Protein AF-A0AAD5MNN0-F1 (afdb_monomer_lite)

Radius of gyration: 22.51 Å; chains: 1; bounding box: 63×76×30 Å

Foldseek 3Di:
DDDDDPPPPPPPPPPDPDPDPDPLLVVLLCQLQDPPHDPVSNVVSVVVCVVCVVVLCPDPCNVVSVVSVVVSVVVNVVPDDDDPPPPPPPD

Structure (mmCIF, N/CA/C/O backbone):
data_AF-A0AAD5MNN0-F1
#
_entry.id   AF-A0AAD5MNN0-F1
#
loop_
_atom_site.group_PDB
_atom_site.id
_atom_site.type_symbol
_atom_site.label_atom_id
_atom_site.label_alt_id
_atom_site.label_comp_id
_atom_site.label_asym_id
_atom_site.label_entity_id
_atom_site.label_seq_id
_atom_site.pdbx_PDB_ins_code
_atom_site.Cartn_x
_atom_site.Cartn_y
_atom_site.Cartn_z
_atom_site.occupancy
_atom_site.B_iso_or_equiv
_atom_site.auth_seq_id
_atom_site.auth_comp_id
_atom_site.auth_asym_id
_atom_site.auth_atom_id
_atom_site.pdbx_PDB_model_num
ATOM 1 N N . MET A 1 1 ? 32.779 -57.629 6.129 1.00 42.44 1 MET A N 1
ATOM 2 C CA . MET A 1 1 ? 31.795 -56.637 6.612 1.00 42.44 1 MET A CA 1
ATOM 3 C C . MET A 1 1 ? 32.277 -55.261 6.184 1.00 42.44 1 MET A C 1
ATOM 5 O O . MET A 1 1 ? 33.202 -54.743 6.787 1.00 42.44 1 MET A O 1
ATOM 9 N N . THR A 1 2 ? 31.734 -54.709 5.103 1.00 46.00 2 THR A N 1
ATOM 10 C CA . THR A 1 2 ? 32.107 -53.379 4.592 1.00 46.00 2 THR A CA 1
ATOM 11 C C . THR A 1 2 ? 30.824 -52.624 4.282 1.00 46.00 2 THR A C 1
ATOM 13 O O . THR A 1 2 ? 30.303 -52.697 3.171 1.00 46.00 2 THR A O 1
ATOM 16 N N . SER A 1 3 ? 30.279 -51.961 5.301 1.00 42.47 3 SER A N 1
ATOM 17 C CA . SER A 1 3 ? 29.143 -51.055 5.147 1.00 42.47 3 SER A CA 1
ATOM 18 C C . SER A 1 3 ? 29.622 -49.766 4.485 1.00 42.47 3 SER A C 1
ATOM 20 O O . SER A 1 3 ? 30.326 -48.969 5.100 1.00 42.47 3 SER A O 1
ATOM 22 N N . GLN A 1 4 ? 29.250 -49.577 3.219 1.00 46.56 4 GLN A N 1
ATOM 23 C CA . GLN A 1 4 ? 29.284 -48.279 2.555 1.00 46.56 4 GLN A CA 1
ATOM 24 C C . GLN A 1 4 ? 28.111 -47.447 3.076 1.00 46.56 4 GLN A C 1
ATOM 26 O O . GLN A 1 4 ? 26.952 -47.713 2.765 1.00 46.56 4 GLN A O 1
ATOM 31 N N . THR A 1 5 ? 28.417 -46.438 3.884 1.00 50.78 5 THR A N 1
ATOM 32 C CA . THR A 1 5 ? 27.456 -45.407 4.267 1.00 50.78 5 THR A CA 1
ATOM 33 C C . THR A 1 5 ? 27.248 -44.488 3.068 1.00 50.78 5 THR A C 1
ATOM 35 O O . THR A 1 5 ? 28.110 -43.673 2.735 1.00 50.78 5 THR A O 1
ATOM 38 N N . VAL A 1 6 ? 26.106 -44.637 2.401 1.00 49.84 6 VAL A N 1
ATOM 39 C CA . VAL A 1 6 ? 25.603 -43.687 1.408 1.00 49.84 6 VAL A CA 1
ATOM 40 C C . VAL A 1 6 ? 25.440 -42.317 2.074 1.00 49.84 6 VAL A C 1
ATOM 42 O O . VAL A 1 6 ? 24.561 -42.104 2.905 1.00 49.84 6 VAL A O 1
ATOM 45 N N . LYS A 1 7 ? 26.335 -41.381 1.742 1.00 48.28 7 LYS A N 1
ATOM 46 C CA . LYS A 1 7 ? 26.158 -39.959 2.049 1.00 48.28 7 LYS A CA 1
ATOM 47 C C . LYS A 1 7 ? 25.031 -39.442 1.163 1.00 48.28 7 LYS A C 1
ATOM 49 O O . LYS A 1 7 ? 25.259 -39.101 0.006 1.00 48.28 7 LYS A O 1
ATOM 54 N N . SER A 1 8 ? 23.823 -39.410 1.712 1.00 44.31 8 SER A N 1
ATOM 55 C CA . SER A 1 8 ? 22.688 -38.697 1.138 1.00 44.31 8 SER A CA 1
ATOM 56 C C . SER A 1 8 ? 23.067 -37.225 0.986 1.00 44.31 8 SER A C 1
ATOM 58 O O . SER A 1 8 ? 23.175 -36.485 1.964 1.00 44.31 8 SER A O 1
ATOM 60 N N . SER A 1 9 ? 23.333 -36.816 -0.250 1.00 46.12 9 SER A N 1
ATOM 61 C CA . SER A 1 9 ? 23.523 -35.428 -0.644 1.00 46.12 9 SER A CA 1
ATOM 62 C C . SER A 1 9 ? 22.204 -34.687 -0.451 1.00 46.12 9 SER A C 1
ATOM 64 O O . SER A 1 9 ? 21.305 -34.775 -1.285 1.00 46.12 9 SER A O 1
ATOM 66 N N . ILE A 1 10 ? 22.082 -33.974 0.667 1.00 58.88 10 ILE A N 1
ATOM 67 C CA . ILE A 1 10 ? 21.057 -32.949 0.836 1.00 58.88 10 ILE A CA 1
ATOM 68 C C . ILE A 1 10 ? 21.385 -31.869 -0.189 1.00 58.88 10 ILE A C 1
ATOM 70 O O . ILE A 1 10 ? 22.406 -31.188 -0.087 1.00 58.88 10 ILE A O 1
ATOM 74 N N . SER A 1 11 ? 20.544 -31.768 -1.213 1.00 41.72 11 SER A N 1
ATOM 75 C CA . SER A 1 11 ? 20.533 -30.657 -2.148 1.00 41.72 11 SER A CA 1
ATOM 76 C C . SER A 1 11 ? 20.421 -29.374 -1.331 1.00 41.72 11 SER A C 1
ATOM 78 O O . SER A 1 11 ? 19.370 -29.084 -0.761 1.00 41.72 11 SER A O 1
ATOM 80 N N . GLN A 1 12 ? 21.514 -28.617 -1.236 1.00 42.38 12 GLN A N 1
ATOM 81 C CA . GLN A 1 12 ? 21.442 -27.220 -0.843 1.00 42.38 12 GLN A CA 1
ATOM 82 C C . GLN A 1 12 ? 20.550 -26.540 -1.881 1.00 42.38 12 GLN A C 1
ATOM 84 O O . GLN A 1 12 ? 20.991 -26.256 -2.993 1.00 42.38 12 GLN A O 1
ATOM 89 N N . GLN A 1 13 ? 19.274 -26.340 -1.545 1.00 43.94 13 GLN A N 1
ATOM 90 C CA . GLN A 1 13 ? 18.447 -25.360 -2.227 1.00 43.94 13 GLN A CA 1
ATOM 91 C C . GLN A 1 13 ? 19.171 -24.031 -2.050 1.00 43.94 13 GLN A C 1
ATOM 93 O O . GLN A 1 13 ? 19.165 -23.437 -0.973 1.00 43.94 13 GLN A O 1
ATOM 98 N N . GLN A 1 14 ? 19.881 -23.630 -3.104 1.00 43.69 14 GLN A N 1
ATOM 99 C CA . GLN A 1 14 ? 20.381 -22.282 -3.269 1.00 43.69 14 GLN A CA 1
ATOM 100 C C . GLN A 1 14 ? 19.185 -21.359 -3.077 1.00 43.69 14 GLN A C 1
ATOM 102 O O . GLN A 1 14 ? 18.302 -21.269 -3.928 1.00 43.69 14 GLN A O 1
ATOM 107 N N . MET A 1 15 ? 19.152 -20.697 -1.926 1.00 42.78 15 MET A N 1
ATOM 108 C CA . MET A 1 15 ? 18.350 -19.509 -1.719 1.00 42.78 15 MET A CA 1
ATOM 109 C C . MET A 1 15 ? 19.006 -18.432 -2.584 1.00 42.78 15 MET A C 1
ATOM 111 O O . MET A 1 15 ? 19.841 -17.658 -2.122 1.00 42.78 15 MET A O 1
ATOM 115 N N . GLY A 1 16 ? 18.720 -18.473 -3.890 1.00 44.44 16 GLY A N 1
ATOM 116 C CA . GLY A 1 16 ? 19.006 -17.354 -4.773 1.00 44.44 16 GLY A CA 1
ATOM 117 C C . GLY A 1 16 ? 18.376 -16.099 -4.164 1.00 44.44 16 GLY A C 1
ATOM 118 O O . GLY A 1 16 ? 17.372 -16.225 -3.454 1.00 44.44 16 GLY A O 1
ATOM 119 N N . PRO A 1 17 ? 18.964 -14.909 -4.366 1.00 53.22 17 PRO A N 1
ATOM 120 C CA . PRO A 1 17 ? 18.396 -13.682 -3.830 1.00 53.22 17 PRO A CA 1
ATOM 121 C C . PRO A 1 17 ? 16.941 -13.599 -4.296 1.00 53.22 17 PRO A C 1
ATOM 123 O O . PRO A 1 17 ? 16.678 -13.511 -5.496 1.00 53.22 17 PRO A O 1
ATOM 126 N N . GLN A 1 18 ? 15.995 -13.710 -3.357 1.00 52.84 18 GLN A N 1
ATOM 127 C CA . GLN A 1 18 ? 14.599 -13.4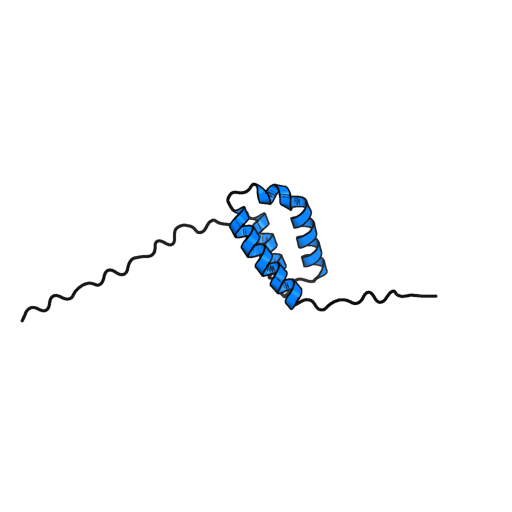23 -3.660 1.00 52.84 18 GLN A CA 1
ATOM 128 C C . GLN A 1 18 ? 14.566 -12.014 -4.257 1.00 52.84 18 GLN A C 1
ATOM 130 O O . GLN A 1 18 ? 15.279 -11.146 -3.739 1.00 52.84 18 GLN A O 1
ATOM 135 N N . PRO A 1 19 ? 13.807 -11.768 -5.338 1.00 57.28 19 PRO A N 1
ATOM 136 C CA . PRO A 1 19 ? 13.717 -10.431 -5.893 1.00 57.28 19 PRO A CA 1
ATOM 137 C C . PRO A 1 19 ? 13.247 -9.494 -4.779 1.00 57.28 19 PRO A C 1
ATOM 139 O O . PRO A 1 19 ? 12.162 -9.656 -4.214 1.00 57.28 19 PRO A O 1
ATOM 142 N N . ILE A 1 20 ? 14.127 -8.573 -4.393 1.00 75.19 20 ILE A N 1
ATOM 143 C CA . ILE A 1 20 ? 13.836 -7.588 -3.360 1.00 75.19 20 ILE A CA 1
ATOM 144 C C . ILE A 1 20 ? 12.868 -6.609 -4.012 1.00 75.19 20 ILE A C 1
ATOM 146 O O . ILE A 1 20 ? 13.205 -5.993 -5.027 1.00 75.19 20 ILE A O 1
ATOM 150 N N . LEU A 1 21 ? 11.656 -6.502 -3.466 1.00 82.12 21 LEU A N 1
ATOM 151 C CA . LEU A 1 21 ? 10.719 -5.477 -3.907 1.00 82.12 21 LEU A CA 1
ATOM 152 C C . LEU A 1 21 ? 11.404 -4.102 -3.785 1.00 82.12 21 LEU A C 1
ATOM 154 O O . LEU A 1 21 ? 12.074 -3.850 -2.780 1.00 82.12 21 LEU A O 1
ATOM 158 N N . PRO A 1 22 ? 11.250 -3.203 -4.773 1.00 86.25 22 PRO A N 1
ATOM 159 C CA . PRO A 1 22 ? 11.618 -1.800 -4.635 1.00 86.25 22 PRO A CA 1
ATOM 160 C C . PRO A 1 22 ? 11.162 -1.232 -3.285 1.00 86.25 22 PRO A C 1
ATOM 162 O O . PRO A 1 22 ? 10.074 -1.568 -2.814 1.00 86.25 22 PRO A O 1
ATOM 165 N N . SER A 1 23 ? 11.966 -0.352 -2.678 1.00 86.31 23 SER A N 1
ATOM 166 C CA . SER A 1 23 ? 11.727 0.195 -1.329 1.00 86.31 23 SER A CA 1
ATOM 167 C C . SER A 1 23 ? 10.305 0.707 -1.124 1.00 86.31 23 SER A C 1
ATOM 169 O O . SER A 1 23 ? 9.709 0.488 -0.076 1.00 86.31 23 SER A O 1
ATOM 171 N N . ASP A 1 24 ? 9.754 1.358 -2.144 1.00 88.25 24 ASP A N 1
ATOM 172 C CA . ASP A 1 24 ? 8.435 1.981 -2.094 1.00 88.25 24 ASP A CA 1
ATOM 173 C C . ASP A 1 24 ? 7.313 0.931 -2.116 1.00 88.25 24 ASP A C 1
ATOM 175 O O . ASP A 1 24 ? 6.303 1.087 -1.430 1.00 88.25 24 ASP A O 1
ATOM 179 N N . GLN A 1 25 ? 7.513 -0.161 -2.863 1.00 90.44 25 GLN A N 1
ATOM 180 C CA . GLN A 1 25 ? 6.604 -1.308 -2.899 1.00 90.44 25 GLN A CA 1
ATOM 181 C C . GLN A 1 25 ? 6.645 -2.053 -1.557 1.00 90.44 25 GLN A C 1
ATOM 183 O O . GLN A 1 25 ? 5.597 -2.319 -0.977 1.00 90.44 25 GLN A O 1
ATOM 188 N N . ASP A 1 26 ? 7.836 -2.321 -1.013 1.00 91.38 26 ASP A N 1
ATOM 189 C CA . ASP A 1 26 ? 7.992 -2.978 0.293 1.00 91.38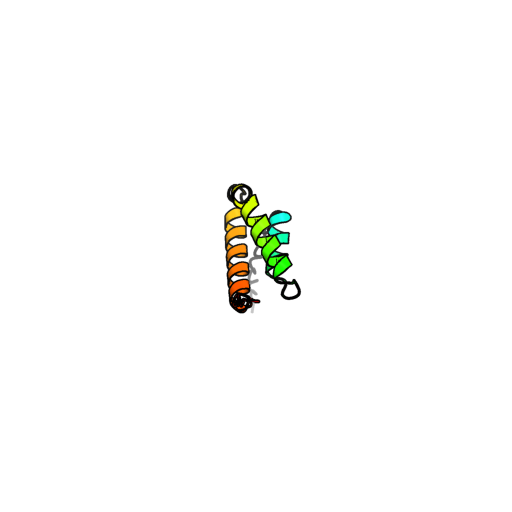 26 ASP A CA 1
ATOM 190 C C . ASP A 1 26 ? 7.400 -2.139 1.439 1.00 91.38 26 ASP A C 1
ATOM 192 O O . ASP A 1 26 ? 6.644 -2.649 2.268 1.00 91.38 26 ASP A O 1
ATOM 196 N N . ALA A 1 27 ? 7.672 -0.831 1.461 1.00 92.06 27 ALA A N 1
ATOM 197 C CA . ALA A 1 27 ? 7.147 0.084 2.474 1.00 92.06 27 ALA A CA 1
ATOM 198 C C . ALA A 1 27 ? 5.611 0.145 2.464 1.00 92.06 27 ALA A C 1
ATOM 200 O O . ALA A 1 27 ? 4.986 0.146 3.531 1.00 92.06 27 ALA A O 1
ATOM 201 N N . LEU A 1 28 ? 4.996 0.141 1.276 1.00 92.69 28 LEU A N 1
ATOM 202 C CA . LEU A 1 28 ? 3.545 0.051 1.136 1.00 92.69 28 LEU A CA 1
ATOM 203 C C . LEU A 1 28 ? 3.014 -1.244 1.759 1.00 92.69 28 LEU A C 1
ATOM 205 O O . LEU A 1 28 ? 2.130 -1.195 2.613 1.00 92.69 28 LEU A O 1
ATOM 209 N N . ILE A 1 29 ? 3.570 -2.396 1.372 1.00 93.69 29 ILE A N 1
ATOM 210 C CA . ILE A 1 29 ? 3.122 -3.701 1.876 1.00 93.69 29 ILE A CA 1
ATOM 211 C C . ILE A 1 29 ? 3.271 -3.791 3.396 1.00 93.69 29 ILE A C 1
ATOM 213 O O . ILE A 1 29 ? 2.372 -4.301 4.068 1.00 93.69 29 ILE A O 1
ATOM 217 N N . ARG A 1 30 ? 4.361 -3.263 3.965 1.00 93.25 30 ARG A N 1
ATOM 218 C CA . ARG A 1 30 ? 4.536 -3.192 5.423 1.00 93.25 30 ARG A CA 1
ATOM 219 C C . ARG A 1 30 ? 3.471 -2.327 6.082 1.00 93.25 30 ARG A C 1
ATOM 221 O O . ARG A 1 30 ? 2.870 -2.767 7.054 1.00 93.25 30 ARG A O 1
ATOM 228 N N . THR A 1 31 ? 3.200 -1.147 5.528 1.00 94.12 31 THR A N 1
ATOM 229 C CA . THR A 1 31 ? 2.192 -0.218 6.064 1.00 94.12 31 THR A CA 1
ATOM 230 C C . THR A 1 31 ? 0.797 -0.844 6.077 1.00 94.12 31 THR A C 1
ATOM 232 O O . THR A 1 31 ? 0.083 -0.735 7.070 1.00 94.12 31 THR A O 1
ATOM 235 N N . LEU A 1 32 ? 0.412 -1.544 5.004 1.00 92.38 32 LEU A N 1
ATOM 236 C CA . LEU A 1 32 ? -0.900 -2.194 4.915 1.00 92.38 32 LEU A CA 1
ATOM 237 C C . LEU A 1 32 ? -1.030 -3.396 5.861 1.00 92.38 32 LEU A C 1
ATOM 239 O O . LEU A 1 32 ? -2.098 -3.619 6.429 1.00 92.38 32 LEU A O 1
ATOM 243 N N . ASN A 1 33 ? 0.051 -4.157 6.054 1.00 91.75 33 ASN A N 1
ATOM 244 C CA . ASN A 1 33 ? 0.047 -5.335 6.924 1.00 91.75 33 ASN A CA 1
ATOM 245 C C . ASN A 1 33 ? 0.172 -5.018 8.417 1.00 91.75 33 ASN A C 1
ATOM 247 O O . ASN A 1 33 ? -0.129 -5.895 9.236 1.00 91.75 33 ASN A O 1
ATOM 251 N N . ASP A 1 34 ? 0.624 -3.816 8.767 1.00 90.69 34 ASP A N 1
ATOM 252 C CA . ASP A 1 34 ? 0.799 -3.383 10.146 1.00 90.69 34 ASP A CA 1
ATOM 253 C C . ASP A 1 34 ? -0.560 -3.133 10.813 1.00 90.69 34 ASP A C 1
ATOM 255 O O . ASP A 1 34 ? -1.289 -2.193 10.499 1.00 90.69 34 ASP A O 1
ATOM 259 N N . VAL A 1 35 ? -0.918 -3.999 11.758 1.00 84.50 35 VAL A N 1
ATOM 260 C CA . VAL A 1 35 ? -2.178 -3.921 12.516 1.00 84.50 35 VAL A CA 1
ATOM 261 C C . VAL A 1 35 ? -2.203 -2.760 13.511 1.00 84.50 35 VAL A C 1
ATOM 263 O O . VAL A 1 35 ? -3.269 -2.393 13.988 1.00 84.50 35 VAL A O 1
ATOM 266 N N . THR A 1 36 ? -1.045 -2.175 13.824 1.00 87.62 36 THR A N 1
ATOM 267 C CA . THR A 1 36 ? -0.937 -1.026 14.730 1.00 87.62 36 THR A CA 1
ATOM 268 C C . THR A 1 36 ? -1.154 0.306 14.012 1.00 87.62 36 THR A C 1
ATOM 270 O O . THR A 1 36 ? -1.403 1.322 14.664 1.00 87.62 36 THR A O 1
ATOM 273 N N . GLN A 1 37 ? -1.102 0.309 12.674 1.00 89.44 37 GLN A N 1
ATOM 274 C CA . GLN A 1 37 ? -1.371 1.500 11.875 1.00 89.44 37 GLN A 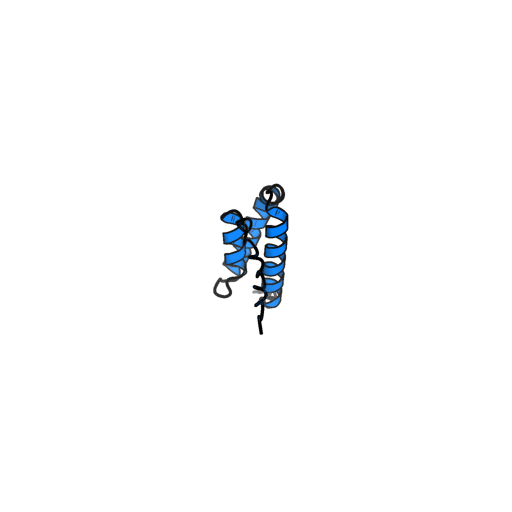CA 1
ATOM 275 C C . GLN A 1 37 ? -2.855 1.838 11.861 1.00 89.44 37 GLN A C 1
ATOM 277 O O . GLN A 1 37 ? -3.710 0.965 11.702 1.00 89.44 37 GLN A O 1
ATOM 282 N N . ARG A 1 38 ? -3.146 3.135 11.965 1.00 88.50 38 ARG A N 1
ATOM 283 C CA . ARG A 1 38 ? -4.511 3.655 11.890 1.00 88.50 38 ARG A CA 1
ATOM 284 C C . ARG A 1 38 ? -5.079 3.497 10.481 1.00 88.50 38 ARG A C 1
ATOM 286 O O . ARG A 1 38 ? -4.350 3.618 9.494 1.00 88.50 38 ARG A O 1
ATOM 293 N N . ASP A 1 39 ? -6.393 3.321 10.388 1.00 86.38 39 ASP A N 1
ATOM 294 C CA . ASP A 1 39 ? -7.087 3.151 9.107 1.00 86.38 39 ASP A CA 1
ATOM 295 C C . ASP A 1 39 ? -6.893 4.346 8.164 1.00 86.38 39 ASP A C 1
ATOM 297 O O . ASP A 1 39 ? -6.752 4.154 6.959 1.00 86.38 39 ASP A O 1
ATOM 301 N N . ASP A 1 40 ? -6.798 5.574 8.690 1.00 88.69 40 ASP A N 1
ATOM 302 C CA . ASP A 1 40 ? -6.537 6.777 7.889 1.00 88.69 40 ASP A CA 1
ATOM 303 C C . ASP A 1 40 ? -5.148 6.763 7.223 1.00 88.69 40 ASP A C 1
ATOM 305 O O . ASP A 1 40 ? -5.006 7.151 6.060 1.00 88.69 40 ASP A O 1
ATOM 309 N N . VAL A 1 41 ? -4.137 6.226 7.913 1.00 92.00 41 VAL A N 1
ATOM 310 C CA . VAL A 1 41 ? -2.780 6.052 7.371 1.00 92.00 41 VAL A CA 1
ATOM 311 C C . VAL A 1 41 ? -2.776 4.984 6.280 1.00 92.00 41 VAL A C 1
ATOM 313 O O . VAL A 1 41 ? -2.197 5.191 5.212 1.00 92.00 41 VAL A O 1
ATOM 316 N N . LYS A 1 42 ? -3.460 3.858 6.513 1.00 90.44 42 LYS A N 1
ATOM 317 C CA . LYS A 1 42 ? -3.596 2.785 5.517 1.00 90.44 42 LYS A CA 1
ATOM 318 C C . LYS A 1 42 ? -4.357 3.259 4.282 1.00 90.44 42 LYS A C 1
ATOM 320 O O . LYS A 1 42 ? -3.921 2.993 3.166 1.00 90.44 42 LYS A O 1
ATOM 325 N N . LEU A 1 43 ? -5.441 4.015 4.467 1.00 89.75 43 LEU A N 1
ATOM 326 C CA . LEU A 1 43 ? -6.206 4.613 3.375 1.00 89.75 43 LEU A CA 1
ATOM 327 C C . LEU A 1 43 ? -5.329 5.543 2.535 1.00 89.75 43 LEU A C 1
ATOM 329 O O . LEU A 1 43 ? -5.322 5.437 1.309 1.00 89.75 43 LEU A O 1
ATOM 333 N N . LYS A 1 44 ? -4.544 6.410 3.184 1.00 92.56 44 LYS A N 1
ATOM 334 C CA . LYS A 1 44 ? -3.597 7.278 2.483 1.00 92.56 44 LYS A CA 1
ATOM 335 C C . LYS A 1 44 ? -2.560 6.470 1.699 1.00 92.56 44 LYS A C 1
ATOM 337 O O . LYS A 1 44 ? -2.307 6.778 0.539 1.00 92.56 44 LYS A O 1
ATOM 342 N N . ALA A 1 45 ? -2.005 5.414 2.291 1.00 93.06 45 ALA A N 1
ATOM 343 C CA . ALA A 1 45 ? -1.052 4.538 1.615 1.00 93.06 45 ALA A CA 1
ATOM 344 C C . ALA A 1 45 ? -1.659 3.857 0.372 1.00 93.06 45 ALA A C 1
ATOM 346 O O . ALA A 1 45 ? -1.010 3.800 -0.670 1.00 93.06 45 ALA A O 1
ATOM 347 N N . VAL A 1 46 ? -2.918 3.407 0.445 1.00 91.38 46 VAL A N 1
ATOM 348 C CA . VAL A 1 46 ? -3.658 2.865 -0.710 1.00 91.38 46 VAL A CA 1
ATOM 349 C C . VAL A 1 46 ? -3.843 3.918 -1.805 1.00 91.38 46 VAL A C 1
ATOM 351 O O . VAL A 1 46 ? -3.599 3.632 -2.976 1.00 91.38 46 VAL A O 1
ATOM 354 N N . GLN A 1 47 ? -4.251 5.135 -1.440 1.00 93.44 47 GLN A N 1
ATOM 355 C CA . GLN A 1 47 ? -4.426 6.235 -2.393 1.00 93.44 47 GLN A CA 1
ATOM 356 C C . GLN A 1 47 ? -3.102 6.599 -3.076 1.00 93.44 47 GLN A C 1
ATOM 358 O O . GLN A 1 47 ? -3.044 6.698 -4.300 1.00 93.44 47 GLN A O 1
ATOM 363 N N . ASP A 1 48 ? -2.026 6.731 -2.302 1.00 92.31 48 ASP A N 1
ATOM 364 C CA . ASP A 1 48 ? -0.694 7.050 -2.818 1.00 92.31 48 ASP A CA 1
ATOM 365 C C . ASP A 1 48 ? -0.164 5.923 -3.731 1.00 92.31 48 ASP A C 1
ATOM 367 O O . ASP A 1 48 ? 0.486 6.193 -4.743 1.00 92.31 48 ASP A O 1
ATOM 371 N N . ALA A 1 49 ? -0.479 4.661 -3.420 1.00 90.88 49 ALA A N 1
ATOM 372 C CA . ALA A 1 49 ? -0.154 3.516 -4.266 1.00 90.88 49 ALA A CA 1
ATOM 373 C C . ALA A 1 49 ? -0.928 3.524 -5.587 1.00 90.88 49 ALA A C 1
ATOM 375 O O . ALA A 1 49 ? -0.344 3.251 -6.634 1.00 90.88 49 ALA A O 1
ATOM 376 N N . TRP A 1 50 ? -2.218 3.871 -5.549 1.00 91.62 50 TRP A N 1
ATOM 377 C CA . TRP A 1 50 ? -3.056 3.994 -6.741 1.00 91.62 50 TRP A CA 1
ATOM 378 C C . TRP A 1 50 ? -2.520 5.063 -7.698 1.00 91.62 50 TRP A C 1
ATOM 380 O O . TRP A 1 50 ? -2.391 4.815 -8.893 1.00 91.62 50 TRP A O 1
ATOM 390 N N . LEU A 1 51 ? -2.107 6.218 -7.167 1.00 93.19 51 LEU A N 1
ATOM 391 C CA . LEU A 1 51 ? -1.502 7.295 -7.961 1.00 93.19 51 LEU A CA 1
ATOM 392 C C . LEU A 1 51 ? -0.193 6.882 -8.651 1.00 93.19 51 LEU A C 1
ATOM 394 O O . LEU A 1 51 ? 0.177 7.461 -9.669 1.00 93.19 51 LEU A O 1
ATOM 398 N N . LYS A 1 52 ? 0.518 5.894 -8.098 1.00 90.31 52 LYS A N 1
ATOM 399 C CA . LYS A 1 52 ? 1.782 5.368 -8.634 1.00 90.31 52 LYS A CA 1
ATOM 400 C C . LYS A 1 52 ? 1.615 4.039 -9.373 1.00 90.31 52 LYS A C 1
ATOM 402 O O . LYS A 1 52 ? 2.612 3.475 -9.823 1.00 90.31 52 LYS A O 1
ATOM 407 N N . PHE A 1 53 ? 0.391 3.530 -9.509 1.00 90.06 53 PHE A N 1
ATOM 408 C CA . PHE A 1 53 ? 0.147 2.160 -9.953 1.00 90.06 53 PHE A CA 1
ATOM 409 C C . PHE A 1 53 ? 0.714 1.878 -11.348 1.00 90.06 53 PHE A C 1
ATOM 411 O O . PHE A 1 53 ? 1.413 0.883 -11.530 1.00 90.06 53 PHE A O 1
ATOM 418 N N . ASP A 1 54 ? 0.527 2.799 -12.297 1.00 92.00 54 ASP A N 1
ATOM 419 C CA . ASP A 1 54 ? 1.090 2.675 -13.648 1.00 92.00 54 ASP A CA 1
ATOM 420 C C . ASP A 1 54 ? 2.620 2.547 -13.617 1.00 92.00 54 ASP A C 1
ATOM 422 O O . ASP A 1 54 ? 3.201 1.759 -14.362 1.00 92.00 54 ASP A O 1
ATOM 426 N N . SER A 1 55 ? 3.282 3.253 -12.694 1.00 89.44 55 SER A N 1
ATOM 427 C CA . SER A 1 55 ? 4.739 3.174 -12.516 1.00 89.44 55 SER A CA 1
ATOM 428 C C . SER A 1 55 ? 5.183 1.839 -11.917 1.00 89.44 55 SER A C 1
ATOM 430 O O . SER A 1 55 ? 6.270 1.362 -12.229 1.00 89.44 55 SER A O 1
ATOM 432 N N . PHE A 1 56 ? 4.359 1.218 -11.072 1.00 88.38 56 PHE A N 1
ATOM 433 C CA . PHE A 1 56 ? 4.628 -0.120 -10.546 1.00 88.38 56 PHE A CA 1
ATOM 434 C C . PHE A 1 56 ? 4.380 -1.209 -11.590 1.00 88.38 56 PHE A C 1
ATOM 436 O O . PHE A 1 56 ? 5.118 -2.186 -11.609 1.00 88.38 56 PHE A O 1
ATOM 443 N N . SER A 1 57 ? 3.402 -1.023 -12.482 1.00 88.00 57 SER A N 1
ATOM 444 C CA . SER A 1 57 ? 3.014 -2.014 -13.499 1.00 88.00 57 SER A CA 1
ATOM 445 C C . SER A 1 57 ? 4.118 -2.367 -14.496 1.00 88.00 57 SER A C 1
ATOM 447 O O . SER A 1 57 ? 4.128 -3.458 -15.059 1.00 88.00 57 SER A O 1
ATOM 449 N N . VAL A 1 58 ? 5.076 -1.459 -14.686 1.00 90.69 58 VAL A N 1
ATOM 450 C CA . VAL A 1 58 ? 6.200 -1.636 -15.611 1.00 90.69 58 VAL A CA 1
ATOM 451 C C . VAL A 1 58 ? 7.455 -2.191 -14.931 1.00 90.69 58 VAL A C 1
ATOM 453 O O . VAL A 1 58 ? 8.472 -2.383 -15.600 1.00 90.69 58 VAL A O 1
ATOM 456 N N . THR A 1 59 ? 7.433 -2.436 -13.612 1.00 88.00 59 THR A N 1
ATOM 457 C CA . THR A 1 59 ? 8.606 -2.973 -12.912 1.0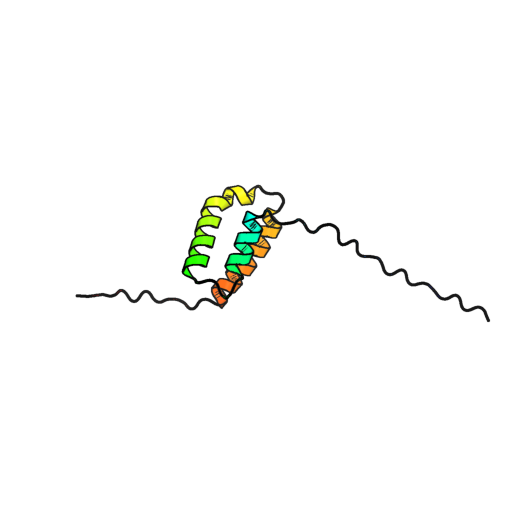0 88.00 59 THR A CA 1
ATOM 458 C C . THR A 1 59 ? 8.724 -4.487 -13.115 1.00 88.00 59 THR A C 1
ATOM 460 O O . THR A 1 59 ? 7.718 -5.193 -13.109 1.00 88.00 59 THR A O 1
ATOM 463 N N . PRO A 1 60 ? 9.949 -5.046 -13.196 1.00 89.25 60 PRO A N 1
ATOM 464 C CA . PRO A 1 60 ? 10.148 -6.500 -13.281 1.00 89.25 60 PRO A CA 1
ATOM 465 C C . PRO A 1 60 ? 9.599 -7.277 -12.074 1.00 89.25 60 PRO A C 1
ATOM 467 O O . PRO A 1 60 ? 9.451 -8.492 -12.125 1.00 89.25 60 PRO A O 1
ATOM 470 N N . THR A 1 61 ? 9.335 -6.578 -10.969 1.00 89.69 61 THR A N 1
ATOM 471 C CA . THR A 1 61 ? 8.796 -7.121 -9.718 1.00 89.69 61 THR A CA 1
ATOM 472 C C . THR A 1 61 ? 7.277 -7.017 -9.616 1.00 89.69 61 THR A C 1
ATOM 474 O O . THR A 1 61 ? 6.733 -7.369 -8.571 1.00 89.69 61 THR A O 1
ATOM 477 N N . PHE A 1 62 ? 6.590 -6.513 -10.648 1.00 91.31 62 PHE A N 1
ATOM 478 C CA . PHE A 1 62 ? 5.170 -6.185 -10.562 1.00 91.31 62 PHE A CA 1
ATOM 479 C C . PHE A 1 62 ? 4.303 -7.380 -10.166 1.00 91.31 62 PHE A C 1
ATOM 481 O O . PHE A 1 62 ? 3.479 -7.236 -9.273 1.00 91.31 62 PHE A O 1
ATOM 488 N N . ASP A 1 63 ? 4.531 -8.566 -10.734 1.00 92.12 63 ASP A N 1
ATOM 489 C CA . ASP A 1 63 ? 3.736 -9.759 -10.404 1.00 92.12 63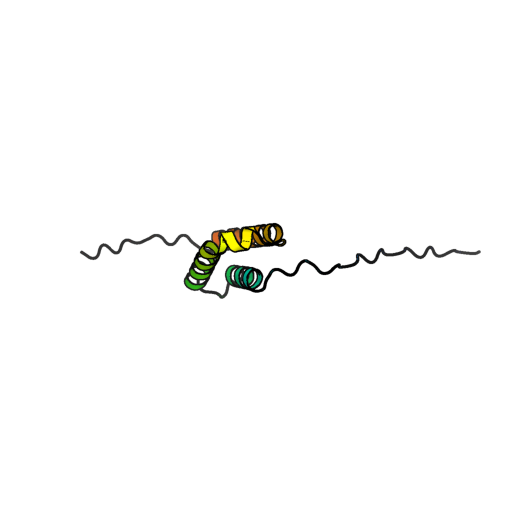 ASP A CA 1
ATOM 490 C C . ASP A 1 63 ? 3.863 -10.146 -8.921 1.00 92.12 63 ASP A C 1
ATOM 492 O O . ASP A 1 63 ? 2.870 -10.408 -8.240 1.00 92.12 63 ASP A O 1
ATOM 496 N N . GLN A 1 64 ? 5.087 -10.120 -8.385 1.00 91.50 64 GLN A N 1
ATOM 497 C CA . GLN A 1 64 ? 5.351 -10.389 -6.967 1.00 91.50 64 GLN A CA 1
ATOM 498 C C . GLN A 1 64 ? 4.743 -9.308 -6.066 1.00 91.50 64 GLN A C 1
ATOM 500 O O . GLN A 1 64 ? 4.200 -9.601 -4.995 1.00 91.50 64 GLN A O 1
ATOM 505 N N . PHE A 1 65 ? 4.846 -8.050 -6.491 1.00 92.38 65 PHE A N 1
ATOM 506 C CA . PHE A 1 65 ? 4.243 -6.923 -5.799 1.00 92.38 65 PHE A CA 1
ATOM 507 C C . PHE A 1 65 ? 2.720 -7.044 -5.775 1.00 92.38 65 PHE A C 1
ATOM 509 O O . PHE A 1 65 ? 2.126 -6.882 -4.714 1.00 92.38 65 PHE A O 1
ATOM 516 N N . LEU A 1 66 ? 2.098 -7.387 -6.902 1.00 92.88 66 LEU A N 1
ATOM 517 C CA . LEU A 1 66 ? 0.656 -7.518 -7.046 1.00 92.88 66 LEU A CA 1
ATOM 518 C C . LEU A 1 66 ? 0.102 -8.653 -6.176 1.00 92.88 66 LEU A C 1
ATOM 520 O O . LEU A 1 66 ? -0.897 -8.437 -5.493 1.00 92.88 66 LEU A O 1
ATOM 524 N N . ASP A 1 67 ? 0.768 -9.815 -6.118 1.00 94.06 67 ASP A N 1
ATOM 525 C CA . ASP A 1 67 ? 0.378 -10.905 -5.203 1.00 94.06 67 ASP A CA 1
ATOM 526 C C . ASP A 1 67 ? 0.464 -10.459 -3.733 1.00 94.06 67 ASP A C 1
ATOM 528 O O . ASP A 1 67 ? -0.474 -10.646 -2.953 1.00 94.06 67 ASP A O 1
ATOM 532 N N . SER A 1 68 ? 1.557 -9.785 -3.360 1.00 93.44 68 SER A N 1
ATOM 533 C CA . SER A 1 68 ? 1.741 -9.252 -2.001 1.00 93.44 68 SER A CA 1
ATOM 534 C C . SER A 1 68 ? 0.681 -8.201 -1.655 1.00 93.44 68 SER A C 1
ATOM 536 O O . SER A 1 68 ? 0.139 -8.191 -0.547 1.00 93.44 68 SER A O 1
ATOM 538 N N . LEU A 1 69 ? 0.359 -7.337 -2.618 1.00 92.88 69 LEU A N 1
ATOM 539 C CA . LEU A 1 69 ? -0.622 -6.271 -2.491 1.00 92.88 69 LEU A CA 1
ATOM 540 C C . LEU A 1 69 ? -2.029 -6.848 -2.330 1.00 92.88 69 LEU A C 1
ATOM 542 O O . LEU A 1 69 ? -2.730 -6.466 -1.397 1.00 92.88 69 LEU A O 1
ATOM 546 N N . MET A 1 70 ? -2.419 -7.823 -3.157 1.00 93.50 70 MET A N 1
ATOM 547 C CA . MET A 1 70 ? -3.705 -8.514 -3.030 1.00 93.50 70 MET A CA 1
ATOM 548 C C . MET A 1 70 ? -3.872 -9.178 -1.662 1.00 93.50 70 MET A C 1
ATOM 550 O O . MET A 1 70 ? -4.925 -9.032 -1.040 1.00 93.50 70 MET A O 1
ATOM 554 N N . ARG A 1 71 ? -2.836 -9.859 -1.154 1.00 93.75 71 ARG A N 1
ATOM 555 C CA . ARG A 1 71 ? -2.867 -10.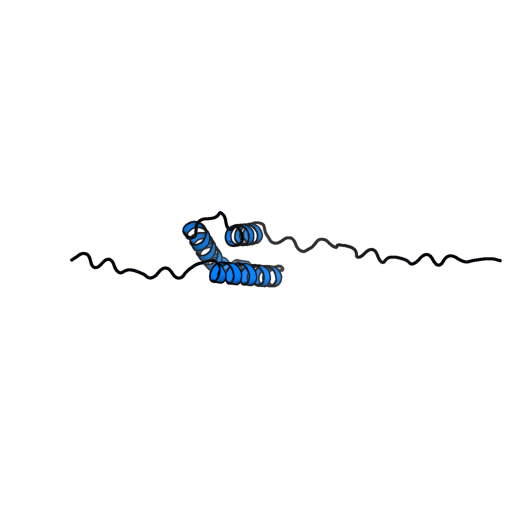463 0.191 1.00 93.75 71 ARG A CA 1
ATOM 556 C C . ARG A 1 71 ? -3.069 -9.412 1.279 1.00 93.75 71 ARG A C 1
ATOM 558 O O . ARG A 1 71 ? -3.903 -9.609 2.161 1.00 93.75 71 ARG A O 1
ATOM 565 N N . ALA A 1 72 ? -2.340 -8.297 1.201 1.00 91.81 72 ALA A N 1
ATOM 566 C CA . ALA A 1 72 ? -2.467 -7.198 2.153 1.00 91.81 72 ALA A CA 1
ATOM 567 C C . ALA A 1 72 ? -3.865 -6.554 2.103 1.00 91.81 72 ALA A C 1
ATOM 569 O O . ALA A 1 72 ? -4.453 -6.295 3.150 1.00 91.81 72 ALA A O 1
ATOM 570 N N . PHE A 1 73 ? -4.439 -6.362 0.910 1.00 89.62 73 PHE A N 1
ATOM 571 C CA . PHE A 1 73 ? -5.805 -5.854 0.754 1.00 89.62 73 PHE A CA 1
ATOM 572 C C . PHE A 1 73 ? -6.855 -6.810 1.310 1.00 89.62 73 PHE A C 1
ATOM 574 O O . PHE A 1 73 ? -7.735 -6.374 2.043 1.00 89.62 73 PHE A O 1
ATOM 581 N N . MET A 1 74 ? -6.772 -8.106 1.001 1.00 90.50 74 MET A N 1
ATOM 582 C CA . MET A 1 74 ? -7.704 -9.096 1.551 1.00 90.50 74 MET A CA 1
ATOM 583 C C . MET A 1 74 ? -7.673 -9.108 3.079 1.00 90.50 74 MET A C 1
ATOM 585 O O . MET A 1 74 ? -8.725 -9.145 3.715 1.00 90.50 74 MET A O 1
ATOM 589 N N . LYS A 1 75 ? -6.470 -9.029 3.662 1.00 88.31 75 LYS A N 1
ATOM 590 C CA . LYS A 1 75 ? -6.293 -8.896 5.107 1.00 88.31 75 LYS A CA 1
ATOM 591 C C . LYS A 1 75 ? -6.965 -7.620 5.620 1.00 88.31 75 LYS A C 1
ATOM 593 O O . LYS A 1 75 ? -7.791 -7.704 6.523 1.00 88.31 75 LYS A O 1
ATOM 598 N N . LEU A 1 76 ? -6.693 -6.473 4.995 1.00 86.31 76 LEU A N 1
ATOM 599 C CA . LEU A 1 76 ? -7.299 -5.192 5.361 1.00 86.31 76 LEU A CA 1
ATOM 600 C C . LEU A 1 76 ? -8.832 -5.251 5.333 1.00 86.31 76 LEU A C 1
ATOM 602 O O . LEU A 1 76 ? -9.469 -4.840 6.296 1.00 86.31 76 LEU A O 1
ATOM 606 N N . PHE A 1 77 ? -9.431 -5.814 4.282 1.00 83.25 77 PHE A N 1
ATOM 607 C CA . PHE A 1 77 ? -10.883 -6.008 4.193 1.00 83.25 77 PHE A CA 1
ATOM 608 C C . PHE A 1 77 ? -11.432 -6.954 5.264 1.00 83.25 77 PHE A C 1
ATOM 610 O O . PHE A 1 77 ? -12.547 -6.752 5.730 1.00 83.25 77 PHE A O 1
ATOM 617 N N . SER A 1 78 ? -10.677 -7.983 5.654 1.00 84.44 78 SER A N 1
ATOM 618 C CA . SER A 1 78 ? -11.102 -8.906 6.714 1.00 84.44 78 SER A CA 1
ATOM 619 C C . SER A 1 78 ? -10.992 -8.315 8.122 1.00 84.44 78 SER A C 1
ATOM 621 O O . SER A 1 78 ? -11.729 -8.725 9.014 1.00 84.44 78 SER A O 1
ATOM 623 N N . GLU A 1 79 ? -10.071 -7.371 8.326 1.00 81.88 79 GLU A N 1
ATOM 624 C CA . GLU A 1 79 ? -9.786 -6.763 9.631 1.00 81.88 79 GLU A CA 1
ATOM 625 C C . GLU A 1 79 ? -10.558 -5.459 9.854 1.00 81.88 79 GLU A C 1
ATOM 627 O O . GLU A 1 79 ? -10.838 -5.093 10.995 1.00 81.88 79 GLU A O 1
ATOM 632 N N . THR A 1 80 ? -10.917 -4.757 8.779 1.00 71.88 80 THR A N 1
ATOM 633 C CA . THR A 1 80 ? -11.691 -3.518 8.861 1.00 71.88 80 THR A CA 1
ATOM 634 C C . THR A 1 80 ? -13.181 -3.822 8.943 1.00 71.88 80 THR A C 1
ATOM 636 O O . THR A 1 80 ? -13.747 -4.575 8.152 1.00 71.88 80 THR A O 1
ATOM 639 N N . VAL A 1 81 ? -13.846 -3.218 9.925 1.00 69.62 81 VAL A N 1
ATOM 640 C CA . VAL A 1 81 ? -15.305 -3.273 10.040 1.00 69.62 81 VAL A CA 1
ATOM 641 C C . VAL A 1 81 ? -15.894 -2.179 9.146 1.00 69.62 81 VAL A C 1
ATOM 643 O O . VAL A 1 81 ? -15.389 -1.053 9.179 1.00 69.62 81 VAL A O 1
ATOM 646 N N . PRO A 1 82 ? -16.966 -2.453 8.377 1.00 68.50 82 PRO A N 1
ATOM 647 C CA . PRO A 1 82 ? -17.671 -1.424 7.625 1.00 68.50 82 PRO A CA 1
ATOM 648 C C . PRO A 1 82 ? -18.056 -0.253 8.535 1.00 68.50 82 PRO A C 1
ATOM 650 O O . PRO A 1 82 ? -18.840 -0.406 9.472 1.00 68.50 82 PRO A O 1
ATOM 653 N N . GLN A 1 83 ? -17.500 0.924 8.261 1.00 62.31 83 GLN A N 1
ATOM 654 C CA . GLN A 1 83 ? -17.925 2.156 8.909 1.00 62.31 83 GLN A CA 1
ATOM 655 C C . GLN A 1 83 ? -19.192 2.622 8.195 1.00 62.31 83 GLN A C 1
ATOM 657 O O . GLN A 1 83 ? -19.138 3.102 7.062 1.00 62.31 83 GLN A O 1
ATOM 662 N N . PHE A 1 84 ? -20.350 2.433 8.827 1.00 65.19 84 PHE A N 1
ATOM 663 C CA . PHE A 1 84 ? -21.580 3.038 8.335 1.00 65.19 84 PHE A CA 1
ATOM 664 C C . PHE A 1 84 ? -21.405 4.554 8.388 1.00 65.19 84 PHE A C 1
ATOM 666 O O . PHE A 1 84 ? -21.112 5.111 9.447 1.00 65.19 84 PHE A O 1
ATOM 673 N N . ILE A 1 85 ? -21.581 5.221 7.247 1.00 62.25 85 ILE A N 1
ATOM 674 C CA . ILE A 1 85 ? -21.702 6.674 7.218 1.00 62.25 85 ILE A CA 1
ATOM 675 C C . ILE A 1 85 ? -23.014 6.980 7.936 1.00 62.25 85 ILE A C 1
ATOM 677 O O . ILE A 1 85 ? -24.091 6.901 7.350 1.00 62.25 85 ILE A O 1
ATOM 681 N N . VAL A 1 86 ? -22.940 7.269 9.234 1.00 56.06 86 VAL A N 1
ATOM 682 C CA . VAL A 1 86 ? -24.025 7.974 9.904 1.00 56.06 86 VAL A CA 1
ATOM 683 C C . VAL A 1 86 ? -23.962 9.370 9.315 1.00 56.06 86 VAL A C 1
ATOM 685 O O . VAL A 1 86 ? -23.140 10.186 9.731 1.00 56.06 86 VAL A O 1
ATOM 688 N N . GLU A 1 87 ? -24.758 9.615 8.273 1.00 58.16 87 GLU A N 1
ATOM 689 C CA . GLU A 1 87 ? -25.080 10.971 7.859 1.00 58.16 87 GLU A CA 1
ATOM 690 C C . GLU A 1 87 ? -25.558 11.685 9.118 1.00 58.16 87 GLU A C 1
ATOM 692 O O . GLU A 1 87 ? -26.637 11.409 9.650 1.00 58.16 87 GLU A O 1
ATOM 697 N N . ASN A 1 88 ? -24.698 12.538 9.665 1.00 52.38 88 ASN A N 1
ATOM 698 C CA . ASN A 1 88 ? -25.060 13.405 10.760 1.00 52.38 88 ASN A CA 1
ATOM 699 C C . ASN A 1 88 ? -25.998 14.450 10.150 1.00 52.38 88 ASN A C 1
ATOM 701 O O . ASN A 1 88 ? -25.571 15.518 9.719 1.00 52.38 88 ASN A O 1
ATOM 705 N N . ASN A 1 89 ? -27.273 14.080 10.021 1.00 48.59 89 ASN A N 1
ATOM 706 C CA . ASN A 1 89 ? -28.382 14.976 9.734 1.00 48.59 89 ASN A CA 1
ATOM 707 C C . ASN A 1 89 ? -28.576 15.882 10.960 1.00 48.59 89 ASN A C 1
ATOM 709 O O . ASN A 1 89 ? -29.567 15.760 11.681 1.00 48.59 89 ASN A O 1
ATOM 713 N N . THR A 1 90 ? -27.611 16.756 11.255 1.00 43.59 90 THR A N 1
ATOM 714 C CA . THR A 1 90 ? -27.853 17.882 12.158 1.00 43.59 90 THR A CA 1
ATOM 715 C C . THR A 1 90 ? -28.706 18.889 11.409 1.00 43.59 90 THR A C 1
ATOM 717 O O . THR A 1 90 ? -28.222 19.596 10.525 1.00 43.59 90 THR A O 1
ATOM 720 N N . GLN A 1 91 ? -29.990 18.820 11.755 1.00 43.03 91 GLN A N 1
ATOM 721 C CA . GLN A 1 91 ? -31.065 19.772 11.499 1.00 43.03 91 GLN A CA 1
ATOM 722 C C . GLN A 1 91 ? -30.690 21.209 11.870 1.00 43.03 91 GLN A C 1
ATOM 724 O O . GLN A 1 91 ? -29.861 21.384 12.794 1.00 43.03 91 GLN A O 1
#

pLDDT: mean 76.87, std 19.12, range [41.72, 94.12]

Organism: Parelaphostrongylus tenuis (NCBI:txid148309)

Sequence (91 aa):
MTSQTVKSSISQQQMGPQPILPSDQDALIRTLNDVTQRDDVKLKAVQDAWLKFDSFSVTPTFDQFLDSLMRAFMKLFSETVPQFIVENNTQ

Secondary structure (DSSP, 8-state):
----------------------HHHHHHHHHHH-TTS-HHHHHHHHHHHHHTHHHHHTSTTHHHHHHHHHHHHHHHHHHSPP---------